Protein AF-A0A9P0ZWZ7-F1 (afdb_monomer)

Organism: Cuscuta europaea (NCBI:txid41803)

Solvent-accessible surface area (backbone atoms only — not comparable to full-atom values): 6270 Å² total; per-residue (Å²): 121,44,78,35,64,43,71,36,66,88,76,53,42,79,38,89,41,91,53,36,56,27,33,25,45,72,44,61,70,66,69,44,75,67,53,36,54,50,47,49,51,51,18,69,73,68,75,43,64,60,86,78,53,76,45,56,75,48,77,50,68,57,95,90,45,49,68,61,95,79,73,88,51,69,85,28,72,60,47,35,71,76,74,47,73,62,88,77,85,87,88,79,82,92,66,91,87,132

Sequence (98 aa):
MAKSTVVDSKTGKSKDSRVRTSSGMFLKRGRDQVVNSIEKRIADYTFIPVENGEGLQVLHYEVGQKYEPHFDYFLDDFNTKNGGQRIATLLMYLTEIY

InterPro domains:
  IPR044862 Prolyl 4-hydroxylase alpha subunit, Fe(2+) 2OG dioxygenase domain [PF13640] (56-95)
  IPR045054 Prolyl 4-hydroxylase [PTHR10869] (1-96)

Foldseek 3Di:
DAFDFDQDQVPRDTDRDPQAGWDKDFDQQCNDPVNVVVLVVVCVVVVNDSVLDGTDIDIDDDVPGHHHDDDPWHNHPPCCVVRNTDPDDDDDDPDDDD

Mean predicted aligned error: 4.17 Å

pLDDT: mean 91.67, std 7.19, range [73.81, 98.69]

Secondary structure (DSSP, 8-state):
-EE-EEE-TTT--EEE-SSB--EEEEPPTT-SHHHHHHHHHHHHHHT--GGGPPPPEEEE--TT--B-S--SS--SHHHHHHH----------SS---

Radius of gyration: 14.48 Å; Cα contacts (8 Å, |Δi|>4): 119; chains: 1; bounding box: 38×29×33 Å

Structure (mmCIF, N/CA/C/O backbone):
data_AF-A0A9P0ZWZ7-F1
#
_entry.id   AF-A0A9P0ZWZ7-F1
#
loop_
_atom_site.group_PDB
_atom_site.id
_atom_site.type_symbol
_atom_site.label_atom_id
_atom_site.label_alt_id
_atom_site.label_comp_id
_atom_site.label_asym_id
_atom_site.label_entity_id
_atom_site.label_seq_id
_atom_site.pdbx_PDB_ins_code
_atom_site.Cartn_x
_atom_site.Cartn_y
_atom_site.Cartn_z
_atom_site.occupancy
_atom_site.B_iso_or_equiv
_atom_site.auth_seq_id
_atom_site.auth_comp_id
_atom_site.auth_asym_id
_atom_site.auth_atom_id
_atom_site.pdbx_PDB_model_num
ATOM 1 N N . MET A 1 1 ? -2.517 5.922 -13.706 1.00 78.81 1 MET A N 1
ATOM 2 C CA . MET A 1 1 ? -1.438 5.272 -12.930 1.00 78.81 1 MET A CA 1
ATOM 3 C C . MET A 1 1 ? -0.098 5.765 -13.453 1.00 78.81 1 MET A C 1
ATOM 5 O O . MET A 1 1 ? -0.052 6.236 -14.583 1.00 78.81 1 MET A O 1
ATOM 9 N N . ALA A 1 2 ? 0.953 5.701 -12.641 1.00 88.19 2 ALA A N 1
ATOM 10 C CA . ALA A 1 2 ? 2.323 6.045 -13.031 1.00 88.19 2 ALA A CA 1
ATOM 11 C C . ALA A 1 2 ? 3.272 4.909 -12.629 1.00 88.19 2 ALA A C 1
ATOM 13 O O . ALA A 1 2 ? 2.884 4.040 -11.849 1.00 88.19 2 ALA A O 1
ATOM 14 N N . LYS A 1 3 ? 4.504 4.896 -13.149 1.00 88.31 3 LYS A N 1
ATOM 15 C CA . LYS A 1 3 ? 5.511 3.900 -12.756 1.00 88.31 3 LYS A CA 1
ATOM 16 C C . LYS A 1 3 ? 5.709 3.927 -11.236 1.00 88.31 3 LYS A C 1
ATOM 18 O O . LYS A 1 3 ? 5.856 5.001 -10.652 1.00 88.31 3 LYS A O 1
ATOM 23 N N . SER A 1 4 ? 5.667 2.762 -10.596 1.00 88.12 4 SER A N 1
ATOM 24 C CA . SER A 1 4 ? 5.827 2.664 -9.149 1.00 88.12 4 SER A CA 1
ATOM 25 C C . SER A 1 4 ? 7.262 2.985 -8.733 1.00 88.12 4 SER A C 1
ATOM 27 O O . SER A 1 4 ? 8.223 2.602 -9.398 1.00 88.12 4 SER A O 1
ATOM 29 N N . THR A 1 5 ? 7.406 3.656 -7.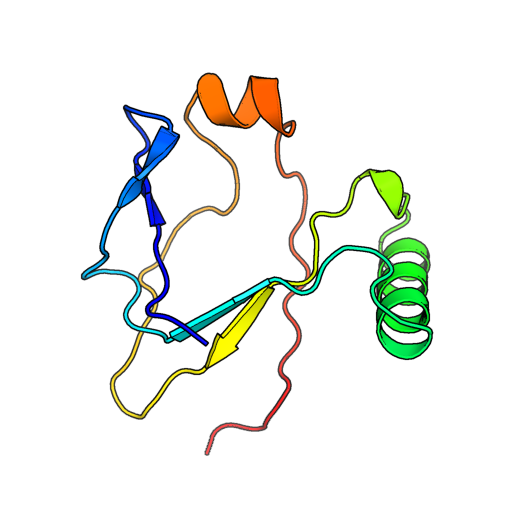595 1.00 86.75 5 THR A N 1
ATOM 30 C CA . THR A 1 5 ? 8.700 3.967 -6.984 1.00 86.75 5 THR A CA 1
ATOM 31 C C . THR A 1 5 ? 8.935 3.110 -5.741 1.00 86.75 5 THR A C 1
ATOM 33 O O . THR A 1 5 ? 8.026 2.450 -5.222 1.00 86.75 5 THR A O 1
ATOM 36 N N . VAL A 1 6 ? 10.183 3.108 -5.274 1.00 83.62 6 VAL A N 1
ATOM 37 C CA . VAL A 1 6 ? 10.574 2.571 -3.963 1.00 83.62 6 VAL A CA 1
ATOM 38 C C . VAL A 1 6 ? 11.178 3.683 -3.112 1.00 83.62 6 VAL A C 1
ATOM 40 O O . VAL A 1 6 ? 11.677 4.675 -3.651 1.00 83.62 6 VAL A O 1
ATOM 43 N N . VAL A 1 7 ? 11.124 3.515 -1.793 1.00 82.44 7 VAL A N 1
ATOM 44 C CA . VAL A 1 7 ? 11.775 4.418 -0.841 1.00 82.44 7 VAL A CA 1
ATOM 45 C C . VAL A 1 7 ? 13.256 4.062 -0.755 1.00 82.44 7 VAL A C 1
ATOM 47 O O . VAL A 1 7 ? 13.622 2.909 -0.534 1.00 82.44 7 VAL A O 1
ATOM 50 N N . ASP A 1 8 ? 14.116 5.053 -0.953 1.00 80.00 8 ASP A N 1
ATOM 51 C CA . ASP A 1 8 ? 15.550 4.920 -0.733 1.00 80.00 8 ASP A CA 1
ATOM 52 C C . ASP A 1 8 ? 15.845 4.921 0.775 1.00 80.00 8 ASP A C 1
ATOM 54 O O . ASP A 1 8 ? 15.579 5.902 1.464 1.00 80.00 8 ASP A O 1
ATOM 58 N N . SER A 1 9 ? 16.422 3.835 1.289 1.00 73.81 9 SER A N 1
ATOM 59 C CA . SER A 1 9 ? 16.645 3.639 2.730 1.00 73.81 9 SER A CA 1
ATOM 60 C C . SER A 1 9 ? 17.688 4.568 3.357 1.00 73.81 9 SER A C 1
ATOM 62 O O . SER A 1 9 ? 17.802 4.610 4.578 1.00 73.81 9 SER A O 1
ATOM 64 N N . LYS A 1 10 ? 18.469 5.310 2.561 1.00 74.88 10 LYS A N 1
ATOM 65 C CA . LYS A 1 10 ? 19.442 6.286 3.078 1.00 74.88 10 LYS A CA 1
ATOM 66 C C . LYS A 1 10 ? 18.863 7.692 3.130 1.00 74.88 10 LYS A C 1
ATOM 68 O O . LYS A 1 10 ? 19.228 8.475 3.998 1.00 74.88 10 LYS A O 1
ATOM 73 N N . THR A 1 11 ? 18.018 8.030 2.161 1.00 76.62 11 THR A N 1
ATOM 74 C CA . THR A 1 11 ? 17.536 9.403 1.954 1.00 76.62 11 THR A CA 1
ATOM 75 C C . THR A 1 11 ? 16.052 9.587 2.250 1.00 76.62 11 THR A C 1
ATOM 77 O O . THR A 1 11 ? 15.594 10.725 2.317 1.00 76.62 11 THR A O 1
ATOM 80 N N . GLY A 1 12 ? 15.292 8.496 2.370 1.00 74.75 12 GLY A N 1
ATOM 81 C CA . GLY A 1 12 ? 13.841 8.484 2.540 1.00 74.75 12 GLY A CA 1
ATOM 82 C C . GLY A 1 12 ? 13.050 8.911 1.297 1.00 74.75 12 GLY A C 1
ATOM 83 O O . GLY A 1 12 ? 11.823 8.944 1.334 1.00 74.75 12 GLY A O 1
ATOM 84 N N . LYS A 1 13 ? 13.719 9.244 0.182 1.00 80.75 13 LYS A N 1
ATOM 85 C CA . LYS A 1 13 ? 13.077 9.763 -1.037 1.00 80.75 13 LYS A CA 1
ATOM 86 C C . LYS A 1 13 ? 12.603 8.646 -1.964 1.00 80.75 13 LYS A C 1
ATOM 88 O O . LYS A 1 13 ? 13.163 7.554 -1.992 1.00 80.75 13 LYS A O 1
ATOM 93 N N . SER A 1 14 ? 11.606 8.961 -2.792 1.00 78.56 14 SER A N 1
ATOM 94 C CA . SER A 1 14 ? 11.195 8.091 -3.899 1.00 78.56 14 SER A CA 1
ATOM 95 C C . SER A 1 14 ? 12.279 8.008 -4.973 1.00 78.56 14 SER A C 1
ATOM 97 O O . SER A 1 14 ? 12.796 9.033 -5.419 1.00 78.56 14 SER A O 1
ATOM 99 N N . LYS A 1 15 ? 12.575 6.792 -5.430 1.00 79.62 15 LYS A N 1
ATOM 100 C CA . LYS A 1 15 ? 13.530 6.512 -6.506 1.00 79.62 15 LYS A CA 1
ATOM 101 C C . LYS A 1 15 ? 12.902 5.616 -7.572 1.00 79.62 15 LYS A C 1
ATOM 103 O O . LYS A 1 15 ? 12.102 4.733 -7.251 1.00 79.62 15 LYS A O 1
ATOM 108 N N . ASP A 1 16 ? 13.289 5.838 -8.831 1.00 74.81 16 ASP A N 1
ATOM 109 C CA . ASP A 1 16 ? 12.940 4.925 -9.921 1.00 74.81 16 ASP A CA 1
ATOM 110 C C . ASP A 1 16 ? 13.526 3.535 -9.661 1.00 74.81 16 ASP A C 1
ATOM 112 O O . ASP A 1 16 ? 14.675 3.388 -9.227 1.00 74.81 16 ASP A O 1
ATOM 116 N N . SER A 1 17 ? 12.716 2.510 -9.897 1.00 74.12 17 SER A N 1
ATOM 117 C CA . SER A 1 17 ? 13.001 1.172 -9.412 1.00 74.12 17 SER A CA 1
ATOM 118 C C . SER A 1 17 ? 13.191 0.182 -10.553 1.00 74.12 17 SER A C 1
ATOM 120 O O . SER A 1 17 ? 12.368 0.066 -11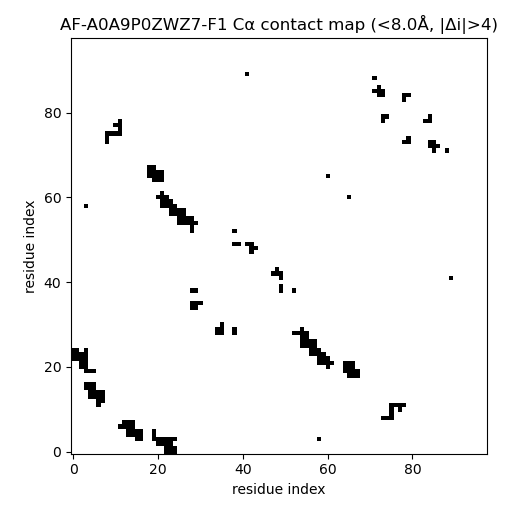.458 1.00 74.12 17 SER A O 1
ATOM 122 N N . ARG A 1 18 ? 14.300 -0.564 -10.489 1.00 79.69 18 ARG A N 1
ATOM 123 C CA . ARG A 1 18 ? 14.490 -1.807 -11.260 1.00 79.69 18 ARG A CA 1
ATOM 124 C C . ARG A 1 18 ? 13.983 -3.035 -10.500 1.00 79.69 18 ARG A C 1
ATOM 126 O O . ARG A 1 18 ? 13.851 -4.099 -11.091 1.00 79.69 18 ARG A O 1
ATOM 133 N N . VAL A 1 19 ? 13.716 -2.876 -9.202 1.00 82.69 19 VAL A N 1
ATOM 134 C CA . VAL A 1 19 ? 13.300 -3.956 -8.298 1.00 82.69 19 VAL A CA 1
ATOM 135 C C . VAL A 1 19 ? 11.784 -4.008 -8.116 1.00 82.69 19 VAL A C 1
ATOM 137 O O . VAL A 1 19 ? 11.255 -5.057 -7.781 1.00 82.69 19 VAL A O 1
ATOM 140 N N . ARG A 1 20 ? 11.083 -2.900 -8.387 1.00 89.31 20 ARG A N 1
ATOM 141 C CA . ARG A 1 20 ? 9.625 -2.786 -8.497 1.00 89.31 20 ARG A CA 1
ATOM 142 C C . ARG A 1 20 ? 9.302 -2.205 -9.862 1.00 89.31 20 ARG A C 1
ATOM 144 O O . ARG A 1 20 ? 9.581 -1.036 -10.106 1.00 89.31 20 ARG A O 1
ATOM 151 N N . THR A 1 21 ? 8.742 -3.014 -10.746 1.00 91.94 21 THR A N 1
ATOM 152 C CA . THR A 1 21 ? 8.534 -2.624 -12.149 1.00 91.94 21 THR A CA 1
ATOM 153 C C . THR A 1 21 ? 7.070 -2.400 -12.513 1.00 91.94 21 THR A C 1
ATOM 155 O O . THR A 1 21 ? 6.777 -2.146 -13.675 1.00 91.94 21 THR A O 1
ATOM 158 N N . SER A 1 22 ? 6.169 -2.438 -11.526 1.00 93.50 22 SER A N 1
ATOM 159 C CA . SER A 1 22 ? 4.742 -2.158 -11.691 1.00 93.50 22 SER A CA 1
ATOM 160 C C . SER A 1 22 ? 4.442 -0.706 -12.053 1.00 93.50 22 SER A C 1
ATOM 162 O O . SER A 1 22 ? 5.249 0.209 -11.853 1.00 93.50 22 SER A O 1
ATOM 164 N N . SER A 1 23 ? 3.203 -0.482 -12.480 1.00 95.69 23 SER A N 1
ATOM 165 C CA . SER A 1 23 ? 2.554 0.822 -12.361 1.00 95.69 23 SER A CA 1
ATOM 166 C C . SER A 1 23 ? 1.664 0.861 -11.117 1.00 95.69 23 SER A C 1
ATOM 168 O O . SER A 1 23 ? 1.242 -0.172 -10.601 1.00 95.69 23 SER A O 1
ATOM 170 N N . GLY A 1 24 ? 1.387 2.051 -10.596 1.00 95.25 24 GLY A N 1
ATOM 171 C CA . GLY A 1 24 ? 0.508 2.197 -9.448 1.00 95.25 24 GLY A CA 1
ATOM 172 C C . GLY A 1 24 ? -0.027 3.603 -9.248 1.00 95.25 24 GLY A C 1
ATOM 173 O O . GLY A 1 24 ? 0.273 4.541 -9.995 1.00 95.25 24 GLY A O 1
ATOM 174 N N . MET A 1 25 ? -0.867 3.731 -8.230 1.00 95.50 25 MET A N 1
ATOM 175 C CA . MET A 1 25 ? -1.375 5.001 -7.731 1.00 95.50 25 MET A CA 1
ATOM 176 C C . MET A 1 25 ? -1.840 4.864 -6.284 1.00 95.50 25 MET A C 1
ATOM 178 O O . MET A 1 25 ? -2.103 3.762 -5.812 1.00 95.50 25 MET A O 1
ATOM 182 N N . PHE A 1 26 ? -1.999 5.999 -5.613 1.00 95.56 26 PHE A N 1
ATOM 183 C CA . PHE A 1 26 ? -2.672 6.066 -4.325 1.00 95.56 26 PHE A CA 1
ATOM 184 C C . PHE A 1 26 ? -4.086 6.615 -4.496 1.00 95.56 26 PHE A C 1
ATOM 186 O O . PHE A 1 26 ? -4.308 7.610 -5.197 1.00 95.56 26 PHE A O 1
ATOM 193 N N . LEU A 1 27 ? -5.043 5.982 -3.829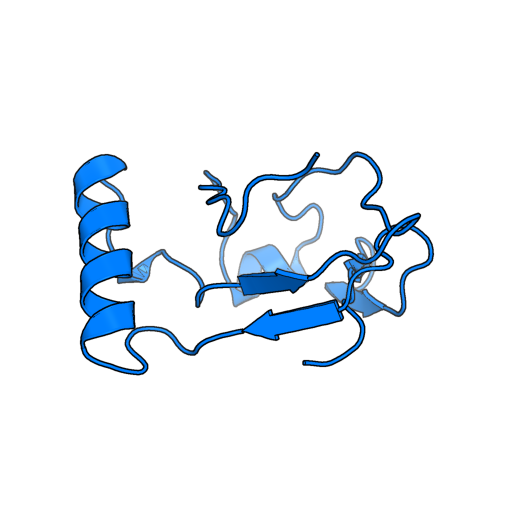 1.00 96.81 27 LEU A N 1
ATOM 194 C CA . LEU A 1 27 ? -6.323 6.592 -3.510 1.00 96.81 27 LEU A CA 1
ATOM 195 C C . LEU A 1 27 ? -6.149 7.348 -2.193 1.00 96.81 27 LEU A C 1
ATOM 197 O O . LEU A 1 27 ? -5.548 6.842 -1.249 1.00 96.81 27 LEU A O 1
ATOM 201 N N . LYS A 1 28 ? -6.645 8.587 -2.136 1.00 95.44 28 LYS A N 1
ATOM 202 C CA . LYS A 1 28 ? -6.649 9.343 -0.881 1.00 95.44 28 LYS A CA 1
ATOM 203 C C . LYS A 1 28 ? -7.521 8.611 0.139 1.00 95.44 28 LYS A C 1
ATOM 205 O O . LYS A 1 28 ? -8.555 8.059 -0.240 1.00 95.44 28 LYS A O 1
ATOM 210 N N . ARG A 1 29 ? -7.128 8.664 1.412 1.00 94.44 29 ARG A N 1
ATOM 211 C CA . ARG A 1 29 ? -7.952 8.139 2.502 1.00 94.44 29 ARG A CA 1
ATOM 212 C C . ARG A 1 29 ? -9.330 8.788 2.474 1.00 94.44 29 ARG A C 1
ATOM 214 O O . ARG A 1 29 ? -9.431 10.000 2.267 1.00 94.44 29 ARG A O 1
ATOM 221 N N . GLY A 1 30 ? -10.368 7.974 2.612 1.00 96.25 30 GLY A N 1
ATOM 222 C CA . GLY A 1 30 ? -11.758 8.401 2.540 1.00 96.25 30 GLY A CA 1
ATOM 223 C C . GLY A 1 30 ? -12.170 9.119 1.255 1.00 96.25 30 GLY A C 1
ATOM 224 O O . GLY A 1 30 ? -13.070 9.958 1.287 1.00 96.25 30 GLY A O 1
ATOM 225 N N . ARG A 1 31 ? -11.523 8.802 0.122 1.00 97.12 31 ARG A N 1
ATOM 226 C CA . ARG A 1 31 ? -11.783 9.426 -1.189 1.00 97.12 31 ARG A CA 1
ATOM 227 C C . ARG A 1 31 ? -13.264 9.447 -1.579 1.00 97.12 31 ARG A C 1
ATOM 229 O O . ARG A 1 31 ? -13.723 10.446 -2.124 1.00 97.12 31 ARG A O 1
ATOM 236 N N . ASP A 1 32 ? -13.969 8.344 -1.364 1.00 98.19 32 ASP A N 1
ATOM 237 C CA . ASP A 1 32 ? -15.393 8.187 -1.657 1.00 98.19 32 ASP A CA 1
ATOM 238 C C . ASP A 1 32 ? -16.027 7.155 -0.709 1.00 98.19 32 ASP A C 1
ATOM 240 O O . ASP A 1 32 ? -15.359 6.592 0.163 1.00 98.19 32 ASP A O 1
ATOM 244 N N . GLN A 1 33 ? -17.337 6.927 -0.832 1.00 98.38 33 GLN A N 1
ATOM 245 C CA . GLN A 1 33 ? -18.069 6.013 0.051 1.00 98.38 33 GLN A CA 1
ATOM 246 C C . GLN A 1 33 ? -17.576 4.560 -0.057 1.00 98.38 33 GLN A C 1
ATOM 248 O O . GLN A 1 33 ? -17.590 3.835 0.941 1.00 98.38 33 GLN A O 1
ATOM 253 N N . VAL A 1 34 ? -17.124 4.132 -1.238 1.00 98.38 34 VAL A N 1
ATOM 254 C CA . VAL A 1 34 ? -16.634 2.766 -1.460 1.00 98.3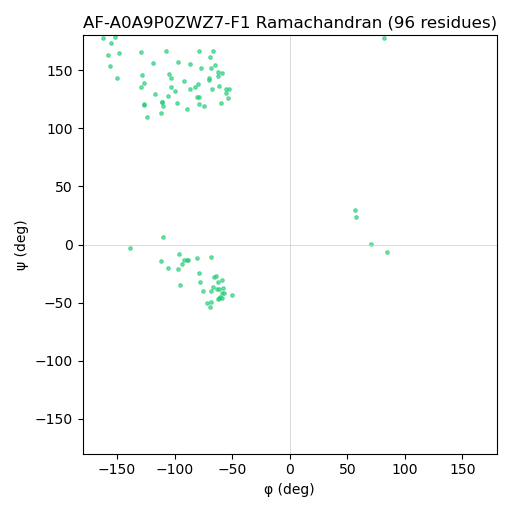8 34 VAL A CA 1
ATOM 255 C C . VAL A 1 34 ? -15.291 2.587 -0.763 1.00 98.38 34 VAL A C 1
ATOM 257 O O . VAL A 1 34 ? -15.140 1.664 0.035 1.00 98.38 34 VAL A O 1
ATOM 260 N N . VAL A 1 35 ? -14.350 3.508 -0.987 1.00 98.19 35 VAL A N 1
ATOM 261 C CA . VAL A 1 35 ? -13.036 3.506 -0.328 1.00 98.19 35 VAL A CA 1
ATOM 262 C C . VAL A 1 35 ? -13.188 3.569 1.193 1.00 98.19 35 VAL A C 1
ATOM 264 O O . VAL A 1 35 ? -12.609 2.737 1.884 1.00 98.19 35 VAL A O 1
ATOM 267 N N . ASN A 1 36 ? -14.043 4.458 1.713 1.00 98.06 36 ASN A N 1
ATOM 268 C CA . ASN A 1 36 ? -14.324 4.546 3.152 1.00 98.06 36 ASN A CA 1
ATOM 269 C C . ASN A 1 36 ? -14.844 3.221 3.729 1.00 98.06 36 ASN A C 1
ATOM 271 O O . ASN A 1 36 ? -14.454 2.809 4.820 1.00 98.06 36 ASN A O 1
ATOM 275 N N . SER A 1 37 ? -15.730 2.539 3.000 1.00 98.62 37 SER A N 1
ATOM 276 C CA . SER A 1 37 ? -16.300 1.264 3.447 1.00 98.62 37 SER A CA 1
ATOM 277 C C . SER A 1 37 ? -15.248 0.153 3.501 1.00 98.62 37 SER A C 1
ATOM 279 O O . SER A 1 37 ? -15.282 -0.686 4.401 1.00 98.62 37 SER A O 1
ATOM 281 N N . ILE A 1 38 ? -14.302 0.154 2.556 1.00 98.50 38 ILE A N 1
ATOM 282 C CA . ILE A 1 38 ? -13.167 -0.777 2.541 1.00 98.50 38 ILE A CA 1
ATOM 283 C C . ILE A 1 38 ? -12.221 -0.476 3.708 1.00 98.50 38 ILE A C 1
ATOM 285 O O . ILE A 1 38 ? -11.898 -1.384 4.467 1.00 98.50 38 ILE A O 1
ATOM 289 N N . GLU A 1 39 ? -11.826 0.785 3.896 1.00 98.44 39 GLU A N 1
ATOM 290 C CA . GLU A 1 39 ? -10.934 1.212 4.984 1.00 98.44 39 GLU A CA 1
ATOM 291 C C . GLU A 1 39 ? -11.523 0.881 6.364 1.00 98.44 39 GLU A C 1
ATOM 293 O O . GLU A 1 39 ? -10.824 0.335 7.216 1.00 98.44 39 GLU A O 1
ATOM 298 N N . LYS A 1 40 ? -12.832 1.099 6.560 1.00 98.44 40 LYS A N 1
ATOM 299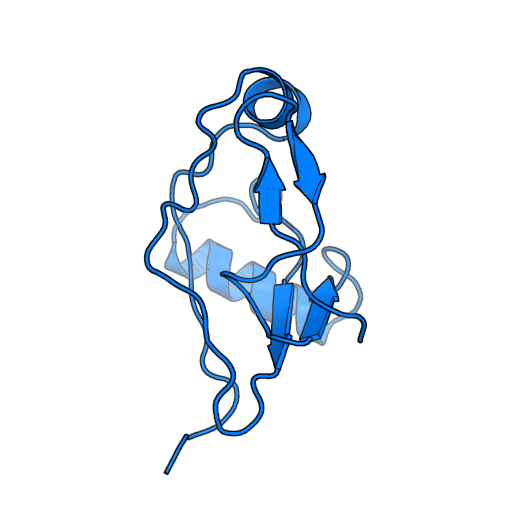 C CA . LYS A 1 40 ? -13.533 0.696 7.787 1.00 9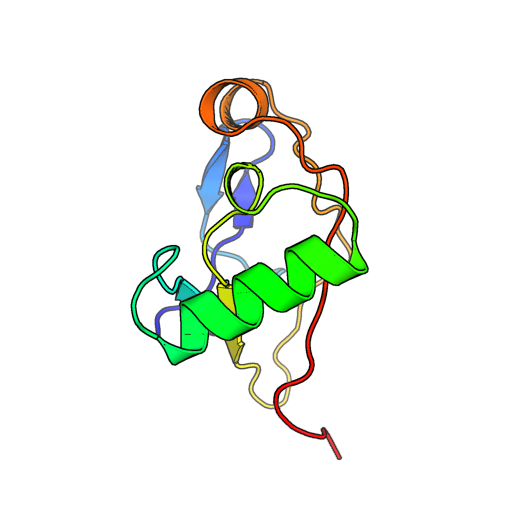8.44 40 LYS A CA 1
ATOM 300 C C . LYS A 1 40 ? -13.478 -0.817 8.009 1.00 98.44 40 LYS A C 1
ATOM 302 O O . LYS A 1 40 ? -13.176 -1.255 9.110 1.00 98.44 40 LYS A O 1
ATOM 307 N N . ARG A 1 41 ? -13.718 -1.622 6.968 1.00 98.69 41 ARG A N 1
ATOM 308 C CA . ARG A 1 41 ? -13.654 -3.089 7.072 1.00 98.69 41 ARG A CA 1
ATOM 309 C C . ARG A 1 41 ? -12.247 -3.580 7.423 1.00 98.69 41 ARG A C 1
ATOM 311 O O . ARG A 1 41 ? -12.113 -4.529 8.188 1.00 98.69 41 ARG A O 1
ATOM 318 N N . ILE A 1 42 ? -11.213 -2.941 6.875 1.00 98.44 42 ILE A N 1
ATOM 319 C CA . ILE A 1 42 ? -9.816 -3.227 7.227 1.00 98.44 42 ILE A CA 1
ATOM 320 C C . ILE A 1 42 ? -9.577 -2.920 8.708 1.00 98.44 42 ILE A C 1
ATOM 322 O O . ILE A 1 42 ? -9.018 -3.760 9.414 1.00 98.44 42 ILE A O 1
ATOM 326 N N . ALA A 1 43 ? -10.031 -1.763 9.192 1.00 98.31 43 ALA A N 1
ATOM 327 C CA . ALA A 1 43 ? -9.901 -1.387 10.597 1.00 98.31 43 ALA A CA 1
ATOM 328 C C . ALA A 1 43 ? -10.630 -2.364 11.532 1.00 98.31 43 ALA A C 1
ATOM 330 O O . ALA A 1 43 ? -10.040 -2.846 12.496 1.00 98.31 43 ALA A O 1
ATOM 331 N N . ASP A 1 44 ? -11.870 -2.730 11.199 1.00 98.38 44 ASP A N 1
ATOM 332 C CA . ASP A 1 44 ? -12.669 -3.684 11.974 1.00 98.38 44 ASP A CA 1
ATOM 333 C C . ASP A 1 44 ? -12.004 -5.077 12.033 1.00 98.38 44 ASP A C 1
ATOM 335 O O . ASP A 1 44 ? -12.033 -5.731 13.071 1.00 98.38 44 ASP A O 1
ATOM 339 N N . TYR A 1 45 ? -11.375 -5.532 10.940 1.00 98.19 45 TYR A N 1
ATOM 340 C CA . TYR A 1 45 ? -10.690 -6.832 10.881 1.00 98.19 45 TYR A CA 1
ATOM 341 C C . TYR A 1 45 ? -9.347 -6.845 11.623 1.00 98.19 45 TYR A C 1
ATOM 343 O O . TYR A 1 45 ? -8.987 -7.829 12.265 1.00 98.19 45 TYR A O 1
ATOM 351 N N . THR A 1 46 ? -8.580 -5.762 11.503 1.00 97.50 46 THR A N 1
ATOM 352 C CA . THR A 1 46 ? -7.222 -5.666 12.061 1.00 97.50 46 THR A CA 1
ATOM 353 C C . THR A 1 46 ? -7.194 -5.149 13.496 1.00 97.50 46 THR A C 1
ATOM 355 O O . THR A 1 46 ? -6.159 -5.254 14.149 1.00 97.50 46 THR A O 1
ATOM 358 N N . PHE A 1 47 ? -8.308 -4.590 13.982 1.00 97.81 47 PHE A N 1
ATOM 359 C CA . PHE A 1 47 ? -8.398 -3.829 15.230 1.00 97.81 47 PHE A CA 1
ATOM 360 C C . PHE A 1 47 ? -7.456 -2.610 15.282 1.00 97.81 47 PHE A C 1
ATOM 362 O O . PHE A 1 47 ? -7.102 -2.137 16.362 1.00 97.81 47 PHE A O 1
ATOM 369 N N . ILE A 1 48 ? -7.058 -2.082 14.119 1.00 97.31 48 ILE A N 1
ATOM 370 C CA . ILE A 1 48 ? -6.238 -0.871 13.989 1.00 97.31 48 ILE A CA 1
ATOM 371 C C . ILE A 1 48 ? -7.141 0.275 13.501 1.00 97.31 48 ILE A C 1
ATOM 373 O O . ILE A 1 48 ? -7.814 0.101 12.486 1.00 97.31 48 ILE A O 1
ATOM 377 N N . PRO A 1 49 ? -7.171 1.447 14.166 1.00 97.38 49 PRO A N 1
ATOM 378 C CA . PRO A 1 49 ? -8.004 2.571 13.733 1.00 97.38 49 PRO A CA 1
ATOM 379 C C . PRO A 1 49 ? -7.687 3.043 12.306 1.00 97.38 49 PRO A C 1
ATOM 381 O O . PRO A 1 49 ? -6.537 3.011 11.863 1.00 97.38 49 PRO A O 1
ATOM 384 N N . VAL A 1 50 ? -8.703 3.532 11.587 1.00 96.88 50 VAL A N 1
ATOM 385 C CA . VAL A 1 50 ? -8.577 3.990 10.187 1.00 96.88 50 VAL A CA 1
ATOM 386 C C . VAL A 1 50 ? -7.549 5.121 10.049 1.00 96.88 50 VAL A C 1
ATOM 388 O O . VAL A 1 50 ? -6.873 5.241 9.027 1.00 96.88 50 VAL A O 1
ATOM 391 N N . GLU A 1 51 ? -7.390 5.943 11.084 1.00 95.25 51 GLU A N 1
ATOM 392 C CA . GLU A 1 51 ? -6.469 7.078 11.126 1.00 95.25 51 GLU A CA 1
ATOM 393 C C . GLU A 1 51 ? -4.998 6.652 11.032 1.00 95.25 51 GLU A C 1
ATOM 395 O O . GLU A 1 51 ? -4.177 7.422 10.527 1.00 95.25 51 GLU A O 1
ATOM 400 N N . ASN A 1 52 ? -4.682 5.428 11.470 1.00 95.44 52 ASN A N 1
ATOM 401 C CA . ASN A 1 52 ? -3.353 4.825 11.378 1.00 95.44 52 ASN A CA 1
ATOM 402 C C . ASN A 1 52 ? -3.055 4.247 9.983 1.00 95.44 52 ASN A C 1
ATOM 404 O O . ASN A 1 52 ? -1.910 3.901 9.702 1.00 95.44 52 ASN A O 1
ATOM 408 N N . GLY A 1 53 ? -4.063 4.133 9.113 1.00 94.56 53 GLY A N 1
ATOM 409 C CA . GLY A 1 53 ? -3.903 3.661 7.743 1.00 94.56 53 GLY A CA 1
ATOM 410 C C . GLY A 1 53 ? -3.362 4.739 6.799 1.00 94.56 53 GLY A C 1
ATOM 411 O O . GLY A 1 53 ? -3.810 5.895 6.804 1.00 94.56 53 GLY A O 1
ATOM 412 N N . GLU A 1 54 ? -2.433 4.334 5.933 1.00 95.06 54 GLU A N 1
ATOM 413 C CA . GLU A 1 54 ? -2.108 5.065 4.705 1.00 95.06 54 GLU A CA 1
ATOM 414 C C . GLU A 1 54 ? -3.275 4.973 3.703 1.00 95.06 54 GLU A C 1
ATOM 416 O O . GLU A 1 54 ? -4.131 4.093 3.795 1.00 95.06 54 GLU A O 1
ATOM 421 N N . GLY A 1 55 ? -3.314 5.875 2.716 1.00 95.00 55 GLY A N 1
ATOM 422 C CA . GLY A 1 55 ? -4.270 5.749 1.611 1.00 95.00 55 GLY A CA 1
ATOM 423 C C . GLY A 1 55 ? -4.026 4.470 0.800 1.00 95.00 55 GLY A C 1
ATOM 424 O O . GLY A 1 55 ? -2.882 4.033 0.659 1.00 95.00 55 GLY A O 1
ATOM 425 N N . LEU A 1 56 ? -5.084 3.881 0.235 1.00 97.69 56 LEU A N 1
ATOM 426 C CA . LEU A 1 56 ? -4.976 2.617 -0.502 1.00 97.69 56 LEU A CA 1
ATOM 427 C C . LEU A 1 56 ? -4.014 2.734 -1.694 1.00 97.69 56 LEU A C 1
ATOM 429 O O . LEU A 1 56 ? -4.231 3.534 -2.612 1.00 97.69 56 LEU A O 1
ATOM 433 N N . GLN A 1 57 ? -2.975 1.897 -1.705 1.00 97.50 57 GLN A N 1
ATOM 434 C CA . GLN A 1 57 ? -2.057 1.765 -2.831 1.00 97.50 57 GLN A CA 1
ATOM 435 C C . GLN A 1 57 ? -2.572 0.703 -3.807 1.00 97.50 57 GLN A C 1
ATOM 437 O O . GLN A 1 57 ? -2.648 -0.476 -3.474 1.00 97.50 57 GLN A O 1
ATOM 442 N N . VAL A 1 58 ? -2.888 1.117 -5.035 1.00 97.38 58 VAL A N 1
ATOM 443 C CA . VAL A 1 58 ? -3.281 0.215 -6.125 1.00 97.38 58 VAL A CA 1
ATOM 444 C C . VAL A 1 58 ? -2.079 -0.027 -7.024 1.00 97.38 58 VAL A C 1
ATOM 446 O O . VAL A 1 58 ? -1.401 0.923 -7.429 1.00 97.38 58 VAL A O 1
ATOM 449 N N . LEU A 1 59 ? -1.826 -1.295 -7.341 1.00 96.94 59 LEU A N 1
ATOM 450 C CA . LEU A 1 59 ? -0.700 -1.741 -8.154 1.00 96.94 59 LEU A CA 1
ATOM 451 C C . LEU A 1 59 ? -1.191 -2.597 -9.308 1.00 96.94 59 LEU A C 1
ATOM 453 O O . LEU A 1 59 ? -2.063 -3.442 -9.133 1.00 96.94 59 LEU A O 1
ATOM 457 N N . HIS A 1 60 ? -0.599 -2.378 -10.475 1.00 96.69 60 HIS A N 1
ATOM 458 C CA . HIS A 1 60 ? -0.874 -3.134 -11.682 1.00 96.69 60 HIS A CA 1
ATOM 459 C C . HIS A 1 60 ? 0.443 -3.665 -12.249 1.00 96.69 60 HIS A C 1
ATOM 461 O O . HIS A 1 60 ? 1.356 -2.883 -12.546 1.00 96.69 60 HIS A O 1
ATOM 467 N N . TYR A 1 61 ? 0.519 -4.992 -12.350 1.00 95.75 61 TYR A N 1
ATOM 468 C CA . TYR A 1 61 ? 1.659 -5.741 -12.863 1.00 95.75 61 TYR A CA 1
ATOM 469 C C . TYR A 1 61 ? 1.289 -6.351 -14.212 1.00 95.75 61 TYR A C 1
ATOM 471 O O . TYR A 1 61 ? 0.369 -7.158 -14.303 1.00 95.75 61 TYR A O 1
ATOM 479 N N . GLU A 1 62 ? 2.023 -5.974 -15.250 1.00 94.62 62 GLU A N 1
ATOM 480 C CA . GLU A 1 62 ? 1.977 -6.649 -16.545 1.00 94.62 62 GLU A CA 1
ATOM 481 C C . GLU A 1 62 ? 2.808 -7.939 -16.515 1.00 94.62 62 GLU A C 1
ATOM 483 O O . GLU A 1 62 ? 3.631 -8.154 -15.619 1.00 94.62 62 GLU A O 1
ATOM 488 N N . VAL A 1 63 ? 2.633 -8.792 -17.527 1.00 94.56 63 VAL A N 1
ATOM 489 C CA . VAL A 1 63 ? 3.424 -10.019 -17.680 1.00 94.56 63 VAL A CA 1
ATOM 490 C C . VAL A 1 63 ? 4.921 -9.687 -17.650 1.00 94.56 63 VAL A C 1
ATOM 492 O O . VAL A 1 63 ? 5.408 -8.840 -18.397 1.00 94.56 63 VAL A O 1
ATOM 495 N N . GLY A 1 64 ? 5.657 -10.361 -16.764 1.00 92.56 64 GLY A N 1
ATOM 496 C CA . GLY A 1 64 ? 7.095 -10.152 -16.565 1.00 92.56 64 GLY A CA 1
ATOM 497 C C . GLY A 1 64 ? 7.464 -9.000 -15.621 1.00 92.56 64 GLY A C 1
ATOM 498 O O . GLY A 1 64 ? 8.641 -8.856 -15.281 1.00 92.56 64 GLY A O 1
ATOM 499 N N . GLN A 1 65 ? 6.503 -8.196 -15.151 1.00 94.88 65 GLN A N 1
ATOM 500 C CA . GLN A 1 65 ? 6.753 -7.231 -14.080 1.00 94.88 65 GLN A CA 1
ATOM 501 C C . GLN A 1 65 ? 6.820 -7.925 -12.718 1.00 94.88 65 GLN A C 1
ATOM 503 O O . GLN A 1 65 ? 6.228 -8.978 -12.495 1.00 94.88 65 GLN A O 1
ATOM 508 N N . LYS A 1 66 ? 7.573 -7.334 -11.788 1.00 93.12 66 LYS A N 1
ATOM 509 C CA . LYS A 1 66 ? 7.856 -7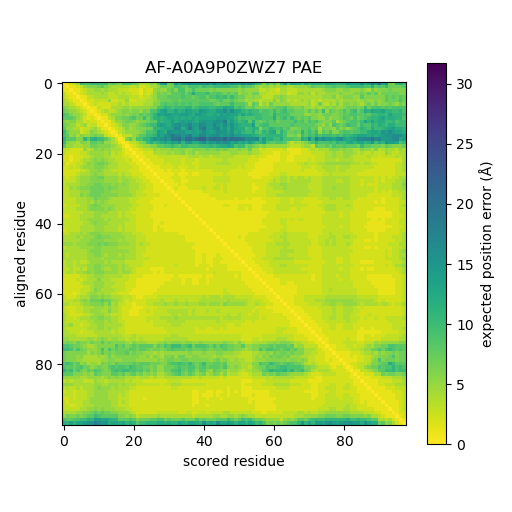.936 -10.485 1.00 93.12 66 LYS A CA 1
ATOM 510 C C . LYS A 1 66 ? 8.033 -6.902 -9.389 1.00 93.12 66 LYS A C 1
ATOM 512 O O . LYS A 1 66 ? 8.264 -5.715 -9.648 1.00 93.12 66 LYS A O 1
ATOM 517 N N . TYR A 1 67 ? 7.976 -7.397 -8.160 1.00 94.38 67 TYR A N 1
ATOM 518 C CA . TYR A 1 67 ? 8.564 -6.743 -7.005 1.00 94.38 67 TYR A CA 1
ATOM 519 C C . TYR A 1 67 ? 9.487 -7.739 -6.303 1.00 94.38 67 TYR A C 1
ATOM 521 O O . TYR A 1 67 ? 9.056 -8.822 -5.920 1.00 94.38 67 TYR A O 1
ATOM 529 N N . GLU A 1 68 ? 10.767 -7.404 -6.188 1.00 93.50 68 GLU A N 1
ATOM 530 C CA . GLU A 1 68 ? 11.714 -8.202 -5.414 1.00 93.50 68 GLU A CA 1
ATOM 531 C C . GLU A 1 68 ? 11.369 -8.199 -3.911 1.00 93.50 68 GLU A C 1
ATOM 533 O O . GLU A 1 68 ? 10.733 -7.253 -3.424 1.00 93.50 68 GLU A O 1
ATOM 538 N N . PRO A 1 69 ? 11.779 -9.246 -3.166 1.00 94.44 69 PRO A N 1
ATOM 539 C CA . PRO A 1 69 ? 11.551 -9.331 -1.728 1.00 94.44 69 PRO A CA 1
ATOM 540 C C . PRO A 1 69 ? 12.049 -8.087 -0.989 1.00 94.44 69 PRO A C 1
ATOM 542 O O . PRO A 1 69 ? 13.158 -7.607 -1.225 1.00 94.44 69 PRO A O 1
ATOM 545 N N . HIS A 1 70 ? 11.220 -7.569 -0.088 1.00 91.88 70 HIS A N 1
ATOM 546 C CA . HIS A 1 70 ? 11.509 -6.386 0.713 1.00 91.88 70 HIS A CA 1
ATOM 547 C C . HIS A 1 70 ? 10.690 -6.409 2.005 1.00 91.88 70 HIS A C 1
ATOM 549 O O . HIS A 1 70 ? 9.822 -7.260 2.195 1.00 91.88 70 HIS A O 1
ATOM 555 N N . PHE A 1 71 ? 10.979 -5.450 2.879 1.00 92.75 71 PHE A N 1
ATOM 556 C CA . PHE A 1 71 ? 10.176 -5.166 4.057 1.00 92.75 71 PHE A CA 1
ATOM 557 C C . PHE A 1 71 ? 9.335 -3.916 3.828 1.00 92.75 71 PHE A C 1
ATOM 559 O O . PHE A 1 71 ? 9.811 -2.958 3.217 1.00 92.75 71 PHE A O 1
ATOM 566 N N . ASP A 1 72 ? 8.113 -3.918 4.358 1.00 94.06 72 ASP A N 1
ATOM 567 C CA . ASP A 1 72 ? 7.242 -2.743 4.301 1.00 94.06 72 ASP A CA 1
ATOM 568 C C . ASP A 1 72 ? 7.603 -1.691 5.345 1.00 94.06 72 ASP A C 1
ATOM 570 O O . ASP A 1 72 ? 7.315 -0.514 5.129 1.00 94.06 72 ASP A O 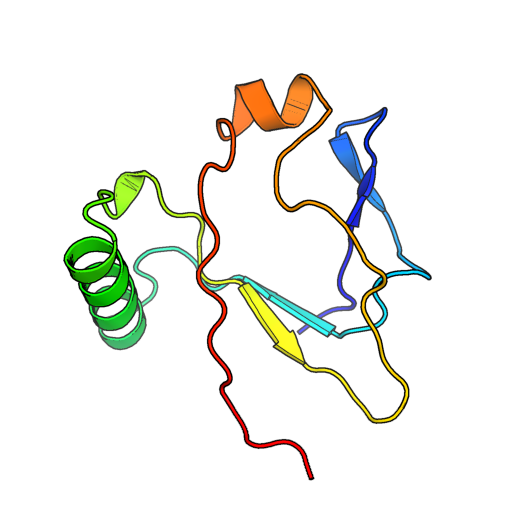1
ATOM 574 N N . TYR A 1 73 ? 8.238 -2.085 6.452 1.00 93.69 73 TYR A N 1
ATOM 575 C CA . TYR A 1 73 ? 8.688 -1.155 7.482 1.00 93.69 73 TYR A CA 1
ATOM 576 C C . TYR A 1 73 ? 9.831 -0.264 6.983 1.00 93.69 73 TYR A C 1
ATOM 578 O O . TYR A 1 73 ? 10.644 -0.643 6.136 1.00 93.69 73 TYR A O 1
ATOM 586 N N . PHE A 1 74 ? 9.920 0.933 7.549 1.00 90.31 74 PHE A N 1
ATOM 587 C CA . PHE A 1 74 ? 10.979 1.880 7.242 1.00 90.31 74 PHE A CA 1
ATOM 588 C C . PHE A 1 74 ? 12.238 1.563 8.047 1.00 90.31 74 PHE A C 1
ATOM 590 O O . PHE A 1 74 ? 12.176 1.305 9.248 1.00 90.31 74 PHE A O 1
ATOM 597 N N . LEU A 1 75 ? 13.388 1.610 7.377 1.00 87.69 75 LEU A N 1
ATOM 598 C CA . LEU A 1 75 ? 14.710 1.549 8.011 1.00 87.69 75 LEU A CA 1
ATOM 599 C C . LEU A 1 75 ? 15.305 2.943 8.244 1.00 87.69 75 LEU A C 1
ATOM 601 O O . LEU A 1 75 ? 16.352 3.062 8.874 1.00 87.69 75 LEU A O 1
ATOM 605 N N . ASP A 1 76 ? 14.664 3.982 7.708 1.00 86.31 76 ASP A N 1
ATOM 606 C CA . ASP A 1 76 ? 15.140 5.353 7.770 1.00 86.31 76 ASP A CA 1
ATOM 607 C C . ASP A 1 76 ? 14.358 6.195 8.788 1.00 86.31 76 ASP A C 1
ATOM 609 O O . ASP A 1 76 ? 13.146 6.046 8.984 1.00 86.31 76 ASP A O 1
ATOM 613 N N . ASP A 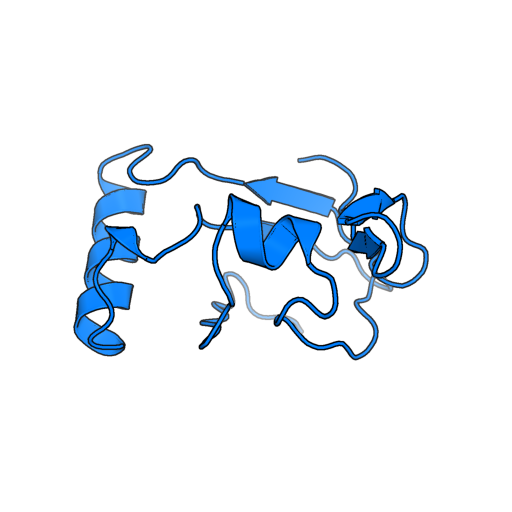1 77 ? 15.067 7.132 9.414 1.00 86.75 77 ASP A N 1
ATOM 614 C CA . ASP A 1 77 ? 14.500 8.070 10.384 1.00 86.75 77 ASP A CA 1
ATOM 615 C C . ASP A 1 77 ? 13.494 9.039 9.755 1.00 86.75 77 ASP A C 1
ATOM 617 O O . ASP A 1 77 ? 12.607 9.543 10.446 1.00 86.75 77 ASP A O 1
ATOM 621 N N . PHE A 1 78 ? 13.644 9.352 8.466 1.00 87.25 78 PHE A N 1
ATOM 622 C CA . PHE A 1 78 ? 12.846 10.382 7.812 1.00 87.25 78 PHE A CA 1
ATOM 623 C C . PHE A 1 78 ? 11.388 9.936 7.675 1.00 87.25 78 PHE A C 1
ATOM 625 O O . PHE A 1 78 ? 10.492 10.635 8.147 1.00 87.25 78 PHE A O 1
ATOM 632 N N . ASN A 1 79 ? 11.130 8.767 7.094 1.00 85.06 79 ASN A N 1
ATOM 633 C CA . ASN A 1 79 ? 9.775 8.240 6.944 1.00 85.06 79 ASN A CA 1
ATOM 634 C C . ASN A 1 79 ? 9.166 7.862 8.296 1.00 85.06 79 ASN A C 1
ATOM 636 O O . ASN A 1 79 ? 8.018 8.218 8.563 1.00 85.06 79 ASN A O 1
ATOM 640 N N . THR A 1 80 ? 9.963 7.273 9.194 1.00 87.56 80 THR A N 1
ATOM 641 C CA . THR A 1 80 ? 9.510 6.933 10.551 1.00 87.56 80 THR A CA 1
ATOM 642 C C . THR A 1 80 ? 9.011 8.166 11.318 1.00 87.56 80 THR A C 1
ATOM 644 O O . THR A 1 80 ? 8.006 8.086 12.020 1.00 87.56 80 THR A O 1
ATOM 647 N N . LYS A 1 81 ? 9.653 9.335 11.156 1.00 87.50 81 LYS A N 1
ATOM 648 C CA . LYS A 1 81 ? 9.222 10.595 11.796 1.00 87.50 81 LYS A CA 1
ATOM 649 C C . LYS A 1 81 ? 8.035 11.270 11.106 1.00 87.50 81 LYS A C 1
ATOM 651 O O . LYS A 1 81 ? 7.254 11.928 11.784 1.00 87.50 81 LYS A O 1
ATOM 656 N N . ASN A 1 82 ? 7.910 11.148 9.783 1.00 80.62 82 ASN A N 1
ATOM 657 C CA . ASN A 1 82 ? 6.895 11.877 9.010 1.00 80.62 82 ASN A CA 1
ATOM 658 C C . ASN A 1 82 ? 5.585 11.097 8.793 1.00 80.62 82 ASN A C 1
ATOM 660 O O . ASN A 1 82 ? 4.574 11.711 8.461 1.00 80.62 82 ASN A O 1
ATOM 664 N N . GLY A 1 83 ? 5.584 9.775 8.986 1.00 81.50 83 GLY A N 1
ATOM 665 C CA . GLY A 1 83 ? 4.394 8.927 8.829 1.00 81.50 83 GLY A CA 1
ATOM 666 C C . GLY A 1 83 ? 4.222 7.848 9.901 1.00 81.50 83 GLY A C 1
ATOM 667 O O . GLY A 1 83 ? 3.211 7.152 9.892 1.00 81.50 83 GLY A O 1
ATOM 668 N N . GLY A 1 84 ? 5.171 7.718 10.835 1.00 91.06 84 GLY A N 1
ATOM 669 C CA . GLY A 1 84 ? 5.218 6.607 11.783 1.00 91.06 84 GLY A CA 1
ATOM 670 C C . GLY A 1 84 ? 5.856 5.348 11.188 1.00 91.06 84 GLY A C 1
ATOM 671 O O . GLY A 1 84 ? 6.260 5.313 10.026 1.00 91.06 84 GLY A O 1
ATOM 672 N N . GLN A 1 85 ? 5.971 4.304 12.011 1.00 94.81 85 GLN A N 1
ATOM 673 C CA . GLN A 1 85 ? 6.437 2.989 11.570 1.00 94.81 85 GLN A CA 1
ATOM 674 C C . GLN A 1 85 ? 5.253 2.105 11.167 1.00 94.81 85 GLN A C 1
ATOM 676 O O . GLN A 1 85 ? 4.229 2.082 11.851 1.00 94.81 85 GLN A O 1
ATOM 681 N N . ARG A 1 86 ? 5.413 1.327 10.093 1.00 95.81 86 ARG A N 1
ATOM 682 C CA . ARG A 1 86 ? 4.420 0.334 9.669 1.00 95.81 86 ARG A CA 1
ATOM 683 C C . ARG A 1 86 ? 4.532 -0.917 10.530 1.00 95.81 86 ARG A C 1
ATOM 685 O O . ARG A 1 86 ? 5.607 -1.499 10.647 1.00 95.81 86 ARG A O 1
ATOM 692 N N . ILE A 1 87 ? 3.409 -1.330 11.108 1.00 96.06 87 ILE A N 1
ATOM 693 C CA . ILE A 1 87 ? 3.325 -2.511 11.982 1.00 96.06 87 ILE A CA 1
ATOM 694 C C . ILE A 1 87 ? 2.649 -3.710 11.306 1.00 96.06 87 ILE A C 1
ATOM 696 O O . ILE A 1 87 ? 2.816 -4.838 11.757 1.00 96.06 87 ILE A O 1
ATOM 700 N N . ALA A 1 88 ? 1.879 -3.469 10.242 1.00 96.38 88 ALA A N 1
ATOM 701 C CA . ALA A 1 88 ? 1.134 -4.485 9.512 1.00 96.38 88 ALA A CA 1
ATOM 702 C C . ALA A 1 88 ? 0.853 -4.023 8.076 1.00 96.38 88 ALA A C 1
ATOM 704 O O . ALA A 1 88 ? 0.722 -2.824 7.822 1.00 96.38 88 ALA A O 1
ATOM 705 N N . THR A 1 89 ? 0.689 -4.993 7.176 1.00 97.50 89 THR A N 1
ATOM 706 C CA . THR A 1 89 ? 0.257 -4.785 5.789 1.00 97.50 89 THR A CA 1
ATOM 707 C C . THR A 1 89 ? -0.901 -5.723 5.481 1.00 97.50 89 THR A C 1
ATOM 709 O O . THR A 1 89 ? -0.841 -6.911 5.798 1.00 97.50 89 THR A O 1
ATOM 712 N N . LEU A 1 90 ? -1.941 -5.203 4.826 1.00 97.81 90 LEU A N 1
ATOM 713 C CA . LEU A 1 90 ? -3.028 -6.002 4.267 1.00 97.81 90 LEU A CA 1
ATOM 714 C C . LEU A 1 90 ? -2.955 -5.931 2.740 1.00 97.81 90 LEU A C 1
ATOM 716 O O . LEU A 1 90 ? -3.166 -4.873 2.149 1.00 97.81 90 LEU A O 1
ATOM 720 N N . LEU A 1 91 ? -2.654 -7.066 2.107 1.00 97.69 91 LEU A N 1
ATOM 721 C CA . LEU A 1 91 ? -2.581 -7.191 0.653 1.00 97.69 91 LEU A CA 1
ATOM 722 C C . LEU A 1 91 ? -3.889 -7.778 0.108 1.00 97.69 91 LEU A C 1
ATOM 724 O O . LEU A 1 91 ? -4.285 -8.876 0.492 1.00 97.69 91 LEU A O 1
ATOM 728 N N . MET A 1 92 ? -4.549 -7.049 -0.794 1.00 97.75 92 MET A N 1
ATOM 729 C CA . MET A 1 92 ? -5.790 -7.480 -1.447 1.00 97.75 92 MET A CA 1
ATOM 730 C C . MET A 1 92 ? -5.533 -7.765 -2.924 1.00 97.75 92 MET A C 1
ATOM 732 O O . MET A 1 92 ? -5.112 -6.874 -3.663 1.00 97.75 92 MET A O 1
ATOM 736 N N . TYR A 1 93 ? -5.832 -8.985 -3.366 1.00 97.25 93 TYR A N 1
ATOM 737 C CA . TYR A 1 93 ? -5.842 -9.325 -4.786 1.00 97.25 93 TYR A CA 1
ATOM 738 C C . TYR A 1 93 ? -7.138 -8.811 -5.417 1.00 97.25 93 TYR A C 1
ATOM 740 O O . TYR A 1 93 ? -8.231 -9.158 -4.977 1.00 97.25 93 TYR A O 1
ATOM 748 N N . LEU A 1 94 ? -7.015 -7.944 -6.425 1.00 97.25 94 LEU A N 1
ATOM 749 C CA . LEU A 1 94 ? -8.161 -7.361 -7.138 1.00 97.25 94 LEU A CA 1
ATOM 750 C C . LEU A 1 94 ? -8.570 -8.182 -8.370 1.00 97.25 94 LEU A C 1
ATOM 752 O O . LEU A 1 94 ? -9.634 -7.959 -8.940 1.00 97.25 94 LEU A O 1
ATOM 756 N N . THR A 1 95 ? -7.707 -9.106 -8.784 1.00 96.44 95 THR A N 1
ATOM 757 C CA . THR A 1 95 ? -7.842 -9.958 -9.966 1.00 96.44 95 THR A CA 1
ATOM 758 C C . THR A 1 95 ? -7.141 -11.283 -9.707 1.00 96.44 95 THR A C 1
ATOM 760 O O . THR A 1 95 ? -6.060 -11.292 -9.114 1.00 96.44 95 THR A O 1
ATOM 763 N N . GLU A 1 96 ? -7.714 -12.373 -10.205 1.00 93.50 96 GLU A N 1
ATOM 764 C CA . GLU A 1 96 ? -7.025 -13.662 -10.291 1.00 93.50 96 GLU A CA 1
ATOM 765 C C . GLU A 1 96 ? -5.930 -13.600 -11.365 1.00 93.50 96 GLU A C 1
ATOM 767 O O . GLU A 1 96 ? -6.116 -12.971 -12.412 1.00 93.50 96 GLU A O 1
ATOM 772 N N . ILE A 1 97 ? -4.789 -14.240 -11.104 1.00 88.25 97 ILE A N 1
ATOM 773 C CA . ILE A 1 97 ? -3.674 -14.348 -12.053 1.00 88.25 97 ILE A CA 1
ATOM 774 C C . ILE A 1 97 ? -3.584 -15.810 -12.489 1.00 88.25 97 ILE A C 1
ATOM 776 O O . ILE A 1 97 ? -3.438 -16.691 -11.643 1.00 88.25 97 ILE A O 1
ATOM 780 N N . TYR A 1 98 ? -3.678 -16.045 -13.797 1.00 76.62 98 TYR A N 1
ATOM 781 C CA . TYR A 1 98 ? -3.563 -17.365 -14.423 1.00 76.62 98 TYR A CA 1
ATOM 782 C C . TYR A 1 98 ? -2.247 -17.501 -15.185 1.00 76.62 98 TYR A C 1
ATOM 784 O O . TYR A 1 98 ? -1.798 -16.482 -15.762 1.00 76.62 98 TYR A O 1
#

Nearest PDB structures (foldseek):
  3gze-assembly2_C  TM=9.708E-01  e=3.466E-07  Chlamydomonas reinhardtii
  3gze-assembly2_D  TM=9.007E-01  e=1.479E-03  Chlamydomonas reinhardtii
  2v4a-assembly3_C  TM=9.154E-01  e=1.536E-02  Chlamydomonas reinhardtii